Protein AF-A0A1F8NX77-F1 (afdb_monomer)

Secondary structure (DSSP, 8-state):
--HHHHHHHHHHHHHHHHHHHHHHHHHHTT--HHHHHHHHHHHHHHHHHHHHHHHHHHHHHHHHHHHH-S-HHHHHHHHHHHHHHHHHHHHHHHHHHHHHHHHHHHHHHHHHHHTT-

Sequence (117 aa):
MKPESQDEVLRRLRCIEGHVRGVAKMVETDSNCLSVIHQVKALQGALDKVVSLVIEEHLTSNWSIVLESMDQKQREDALFELGKILTEYQAFSRYSLIKEDDEQLTENLTIRSEMKE

Nearest PDB structures (foldseek):
  5lcy-assembly1_C  TM=8.262E-01  e=9.907E-05  Salmonella enterica subsp. enterica serovar Typhimurium
  5fmn-assembly1_B  TM=8.993E-01  e=3.110E-04  Synechocystis sp. PCC 6803
  4adz-assembly1_A-2  TM=7.978E-01  e=3.254E-03  Streptomyces lividans
  3lg7-assembly1_B  TM=4.034E-01  e=5.431E-01  synthetic construct

Structure (mmCIF, N/CA/C/O backbone):
data_AF-A0A1F8NX77-F1
#
_entry.id   AF-A0A1F8NX77-F1
#
loop_
_atom_site.group_PDB
_atom_site.id
_atom_site.type_symbol
_atom_site.label_atom_id
_atom_site.label_alt_id
_atom_site.label_comp_id
_atom_site.label_asym_id
_atom_site.label_entity_id
_atom_site.label_seq_id
_atom_site.pdbx_PDB_ins_code
_atom_site.Cartn_x
_atom_site.Cartn_y
_atom_site.Cartn_z
_atom_site.occupancy
_atom_site.B_iso_or_equiv
_atom_site.auth_seq_id
_atom_site.auth_comp_id
_atom_site.auth_asym_id
_atom_site.auth_atom_id
_atom_site.pdbx_PDB_model_num
ATOM 1 N N . MET A 1 1 ? 2.051 -4.299 -16.112 1.00 74.94 1 MET A N 1
ATOM 2 C CA . MET A 1 1 ? 1.589 -5.108 -14.971 1.00 74.94 1 MET A CA 1
ATOM 3 C C . MET A 1 1 ? 0.987 -6.381 -15.519 1.00 74.94 1 MET A C 1
ATOM 5 O O . MET A 1 1 ? 0.063 -6.311 -16.323 1.00 74.94 1 MET A O 1
ATOM 9 N N . LYS A 1 2 ? 1.565 -7.520 -15.157 1.00 80.38 2 LYS A N 1
ATOM 10 C CA . LYS A 1 2 ? 1.092 -8.855 -15.507 1.00 80.38 2 LYS A CA 1
ATOM 11 C C . LYS A 1 2 ? -0.267 -9.134 -14.844 1.00 80.38 2 LYS A C 1
ATOM 13 O O . LYS A 1 2 ? -0.516 -8.607 -13.757 1.00 80.38 2 LYS A O 1
ATOM 18 N N . PRO A 1 3 ? -1.121 -9.977 -15.455 1.00 77.19 3 PRO A N 1
ATOM 19 C CA . PRO A 1 3 ? -2.444 -10.301 -14.914 1.00 77.19 3 PRO A CA 1
ATOM 20 C C . PRO A 1 3 ? -2.412 -10.861 -13.483 1.00 77.19 3 PRO A C 1
ATOM 22 O O . PRO A 1 3 ? -3.211 -10.459 -12.648 1.00 77.19 3 PRO A O 1
ATOM 25 N N . GLU A 1 4 ? -1.441 -11.722 -13.168 1.00 79.00 4 GLU A N 1
ATOM 26 C CA . GLU A 1 4 ? -1.291 -12.319 -11.833 1.00 79.00 4 GLU A CA 1
ATOM 27 C C . GLU A 1 4 ? -0.982 -11.266 -10.752 1.00 79.00 4 GLU A C 1
ATOM 29 O O . GLU A 1 4 ? -1.635 -11.221 -9.707 1.00 79.00 4 GLU A O 1
ATOM 34 N N . SER A 1 5 ? -0.049 -10.351 -11.035 1.00 85.12 5 SER A N 1
ATOM 35 C CA . SER A 1 5 ? 0.289 -9.231 -10.148 1.00 85.12 5 SER A CA 1
ATOM 36 C C . SER A 1 5 ? -0.897 -8.274 -9.973 1.00 85.12 5 SER A C 1
ATOM 38 O O . SER A 1 5 ? -1.140 -7.768 -8.876 1.00 85.12 5 SER A O 1
ATOM 40 N N . GLN A 1 6 ? -1.677 -8.056 -11.037 1.00 90.75 6 GLN A N 1
ATOM 41 C CA . GLN A 1 6 ? -2.899 -7.253 -10.988 1.00 90.75 6 GLN A CA 1
ATOM 42 C C . GLN A 1 6 ? -3.952 -7.875 -10.060 1.00 90.75 6 GLN A C 1
ATOM 44 O O . GLN A 1 6 ? -4.532 -7.167 -9.232 1.00 90.75 6 GLN A O 1
ATOM 49 N N . ASP A 1 7 ? -4.185 -9.182 -10.159 1.00 94.12 7 ASP A N 1
ATOM 50 C CA . ASP A 1 7 ? -5.165 -9.885 -9.327 1.00 94.12 7 ASP A CA 1
ATOM 51 C C . ASP A 1 7 ? -4.797 -9.841 -7.840 1.00 94.12 7 ASP A C 1
ATOM 53 O O . ASP A 1 7 ? -5.664 -9.593 -6.992 1.00 94.12 7 ASP A O 1
ATOM 57 N N . GLU A 1 8 ? -3.513 -10.005 -7.515 1.00 94.19 8 GLU A N 1
ATOM 58 C CA . GLU A 1 8 ? -3.017 -9.915 -6.140 1.00 94.19 8 GLU A CA 1
ATOM 59 C C . GLU A 1 8 ? -3.152 -8.495 -5.565 1.00 94.19 8 GLU A C 1
ATOM 61 O O . GLU A 1 8 ? -3.632 -8.323 -4.437 1.00 94.19 8 GLU A O 1
ATOM 66 N N . VAL A 1 9 ? -2.804 -7.462 -6.342 1.00 95.69 9 VAL A N 1
ATOM 67 C CA . VAL A 1 9 ? -3.000 -6.054 -5.950 1.00 95.69 9 VAL A CA 1
ATOM 68 C C . VAL A 1 9 ? -4.479 -5.778 -5.677 1.00 95.69 9 VAL A C 1
ATOM 70 O O . VAL A 1 9 ? -4.833 -5.265 -4.610 1.00 95.69 9 VAL A O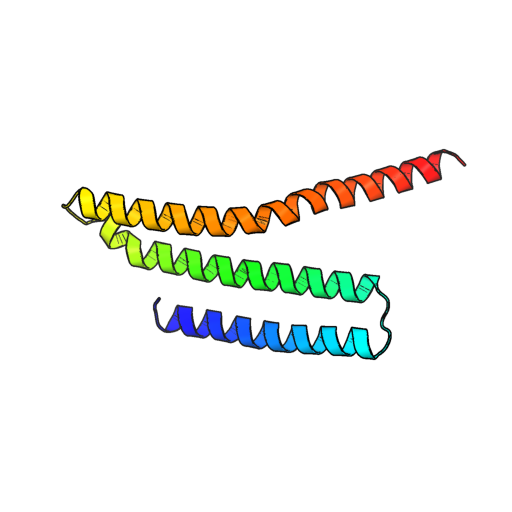 1
ATOM 73 N N . LEU A 1 10 ? -5.366 -6.181 -6.589 1.00 97.25 10 LEU A N 1
ATOM 74 C CA . LEU A 1 10 ? -6.808 -5.998 -6.431 1.00 97.25 10 LEU A CA 1
ATOM 75 C C . LEU A 1 10 ? -7.356 -6.751 -5.214 1.00 97.25 10 LEU A C 1
ATOM 77 O O . LEU A 1 10 ? -8.210 -6.230 -4.493 1.00 97.25 10 LEU A O 1
ATOM 81 N N . ARG A 1 11 ? -6.867 -7.966 -4.945 1.00 97.38 11 ARG A N 1
ATOM 82 C CA . ARG A 1 11 ? -7.259 -8.747 -3.763 1.00 97.38 11 ARG A CA 1
ATOM 83 C C . ARG A 1 11 ? -6.914 -8.014 -2.470 1.00 97.38 11 ARG A C 1
ATOM 85 O O . ARG A 1 11 ? -7.748 -7.960 -1.564 1.00 97.38 11 ARG A O 1
ATOM 92 N N 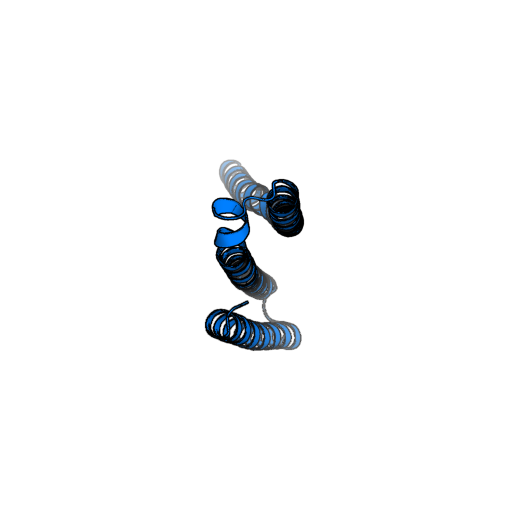. ARG A 1 12 ? -5.722 -7.424 -2.385 1.00 97.19 12 ARG A N 1
ATOM 93 C CA . ARG A 1 12 ? -5.290 -6.649 -1.211 1.00 97.19 12 ARG A CA 1
ATOM 94 C C . ARG A 1 12 ? -6.086 -5.368 -1.042 1.00 97.19 12 ARG A C 1
ATOM 96 O O . ARG A 1 12 ? -6.530 -5.095 0.069 1.00 97.19 12 ARG A O 1
ATOM 103 N N . LEU A 1 13 ? -6.332 -4.638 -2.127 1.00 98.12 13 LEU A N 1
ATOM 104 C CA . LEU A 1 13 ? -7.151 -3.425 -2.094 1.00 98.12 13 LEU A CA 1
ATOM 105 C C . LEU A 1 13 ? -8.574 -3.710 -1.591 1.00 98.12 13 LEU A C 1
ATOM 107 O O . LEU A 1 13 ? -9.063 -2.988 -0.727 1.00 98.12 13 LEU A O 1
ATOM 111 N N . ARG A 1 14 ? -9.202 -4.810 -2.028 1.00 98.38 14 ARG A N 1
ATOM 112 C CA . ARG A 1 14 ? -10.517 -5.241 -1.508 1.00 98.38 14 ARG A CA 1
ATOM 113 C C . ARG A 1 14 ? -10.493 -5.554 -0.007 1.00 98.38 14 ARG A C 1
ATOM 115 O O . ARG A 1 14 ? -11.441 -5.242 0.709 1.00 98.38 14 ARG A O 1
ATOM 122 N N . CYS A 1 15 ? -9.414 -6.163 0.485 1.00 97.69 15 CYS A N 1
ATOM 123 C CA . CYS A 1 15 ? -9.235 -6.415 1.917 1.00 97.69 15 CYS A CA 1
ATOM 124 C C . CYS A 1 15 ? -9.108 -5.100 2.706 1.00 97.69 15 CYS A C 1
ATOM 126 O O . CYS A 1 15 ? -9.793 -4.903 3.709 1.00 97.69 15 CYS A O 1
ATOM 128 N N . ILE A 1 16 ? -8.291 -4.170 2.203 1.00 98.25 16 ILE A N 1
ATOM 129 C CA . ILE A 1 16 ? -8.101 -2.831 2.777 1.00 98.25 16 ILE A CA 1
ATOM 130 C C . ILE A 1 16 ? -9.431 -2.072 2.830 1.00 98.25 16 ILE A C 1
ATOM 132 O O . ILE A 1 16 ? -9.766 -1.522 3.873 1.00 98.25 16 ILE A O 1
ATOM 136 N N . GLU A 1 17 ? -10.235 -2.106 1.768 1.00 98.31 17 GLU A N 1
ATOM 137 C CA . GLU A 1 17 ? -11.579 -1.511 1.744 1.00 98.31 17 GLU A CA 1
ATOM 138 C C . GLU A 1 17 ? -12.485 -2.084 2.854 1.00 98.31 17 GLU A C 1
ATOM 140 O O . GLU A 1 17 ? -13.199 -1.350 3.543 1.00 98.31 17 GLU A O 1
ATOM 145 N N . GLY A 1 18 ? -12.437 -3.402 3.072 1.00 98.00 18 GLY A N 1
ATOM 146 C CA . GLY A 1 18 ? -13.114 -4.061 4.191 1.00 98.00 18 GLY A CA 1
ATOM 147 C C . GLY A 1 18 ? -12.662 -3.528 5.553 1.00 98.00 18 GLY A C 1
ATOM 148 O O . GLY A 1 18 ? -13.501 -3.188 6.388 1.00 98.00 18 GLY A O 1
ATOM 149 N N . HIS A 1 19 ? -11.352 -3.393 5.760 1.00 96.88 19 HIS A N 1
ATOM 150 C CA . HIS A 1 19 ? -10.790 -2.839 6.994 1.00 96.88 19 HIS A CA 1
ATOM 151 C C . HIS A 1 19 ? -11.148 -1.365 7.203 1.00 96.88 19 HIS A C 1
ATOM 153 O O . HIS A 1 19 ? -11.524 -1.000 8.313 1.00 96.88 19 HIS A O 1
ATOM 159 N N . VAL A 1 20 ? -11.117 -0.530 6.160 1.00 98.25 20 VAL A N 1
ATOM 160 C CA . VAL A 1 20 ? -11.540 0.881 6.242 1.00 98.25 20 VAL A CA 1
ATOM 161 C C . VAL A 1 20 ? -12.988 0.977 6.721 1.00 98.25 20 VAL A C 1
ATOM 163 O O . VAL A 1 20 ? -13.284 1.751 7.630 1.00 98.25 20 VAL A O 1
ATOM 166 N N . ARG A 1 21 ? -13.886 0.139 6.186 1.00 98.12 21 ARG A N 1
ATOM 167 C CA . ARG A 1 21 ? -15.274 0.059 6.672 1.00 98.12 21 ARG A CA 1
ATOM 168 C C . ARG A 1 21 ? -15.362 -0.389 8.131 1.00 98.12 21 ARG A C 1
ATOM 170 O O . ARG A 1 21 ? -16.221 0.098 8.860 1.00 98.12 21 ARG A O 1
ATOM 177 N N . GLY A 1 22 ? -14.495 -1.303 8.563 1.00 96.94 22 GLY A N 1
ATOM 178 C CA . GLY A 1 22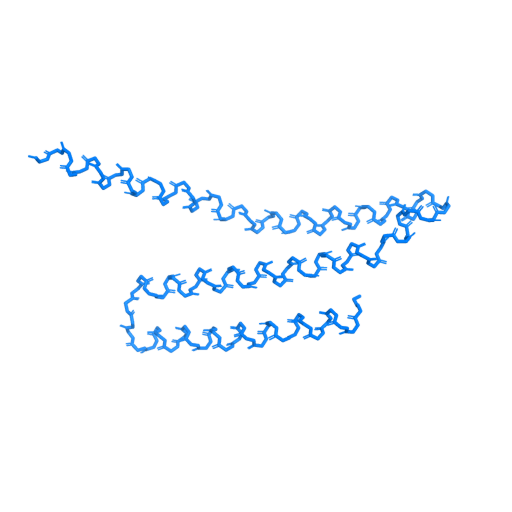 ? -14.387 -1.708 9.966 1.00 96.94 22 GLY A CA 1
ATOM 179 C C . GLY A 1 22 ? -14.002 -0.542 10.878 1.00 96.94 22 GLY A C 1
ATOM 180 O O . GLY A 1 22 ? -14.671 -0.303 11.880 1.00 96.94 22 GLY A O 1
ATOM 181 N N . VAL A 1 23 ? -12.988 0.232 10.489 1.00 96.75 23 VAL A N 1
ATOM 182 C CA . VAL A 1 23 ? -12.543 1.421 11.233 1.00 96.75 23 VAL A CA 1
ATOM 183 C C . VAL A 1 23 ? -13.627 2.497 11.280 1.00 96.75 23 VAL A C 1
ATOM 185 O O . VAL A 1 23 ? -13.859 3.065 12.342 1.00 96.75 23 VAL A O 1
ATOM 188 N N . ALA A 1 24 ? -14.341 2.741 10.179 1.00 97.75 24 ALA A N 1
ATOM 189 C CA . ALA A 1 24 ? -15.459 3.688 10.164 1.00 97.75 24 ALA A CA 1
ATOM 190 C C . ALA A 1 24 ? -16.526 3.324 11.214 1.00 97.75 24 ALA A C 1
ATOM 192 O O . ALA A 1 24 ? -16.914 4.168 12.017 1.00 97.75 24 ALA A O 1
ATOM 193 N N . LYS A 1 25 ? -16.907 2.042 11.298 1.00 97.38 25 LYS A N 1
ATOM 194 C CA . LYS A 1 25 ? -17.839 1.550 12.327 1.00 97.38 25 LYS A CA 1
ATOM 195 C C . LYS A 1 25 ? -17.306 1.716 13.750 1.00 97.38 25 LYS A C 1
ATOM 197 O O . LYS A 1 25 ? -18.081 2.002 14.657 1.00 97.38 25 LYS A O 1
ATOM 202 N N . MET A 1 26 ? -16.001 1.532 13.969 1.00 96.06 26 MET A N 1
ATOM 203 C CA . MET A 1 26 ? -15.392 1.773 15.284 1.00 96.06 26 MET A CA 1
ATOM 204 C C . MET A 1 26 ? -15.578 3.229 15.720 1.00 96.06 26 MET A C 1
ATOM 206 O O . MET A 1 26 ? -15.917 3.483 16.872 1.00 96.06 26 MET A O 1
ATOM 210 N N . VAL A 1 27 ? -15.409 4.176 14.795 1.00 96.25 27 VAL A N 1
ATOM 211 C CA . VAL A 1 27 ? -15.625 5.605 15.063 1.00 96.25 27 VAL A CA 1
ATOM 212 C C . VAL A 1 27 ? -17.103 5.903 15.327 1.00 96.25 27 VAL A C 1
ATOM 214 O O . VAL A 1 27 ? -17.420 6.597 16.285 1.00 96.25 27 VAL A O 1
ATOM 217 N N . GLU A 1 28 ? -18.016 5.340 14.533 1.00 96.75 28 GLU A N 1
ATOM 218 C CA . GLU A 1 28 ? -19.468 5.513 14.717 1.00 96.75 28 GLU A CA 1
ATOM 219 C C . GLU A 1 28 ? -19.976 4.978 16.065 1.00 96.75 28 GLU A C 1
ATOM 221 O O . GLU A 1 28 ? -20.960 5.480 16.602 1.00 96.75 28 GLU A O 1
ATOM 226 N N . THR A 1 29 ? -19.313 3.957 16.611 1.00 94.56 29 THR A N 1
ATOM 227 C CA . THR A 1 29 ? -19.689 3.287 17.869 1.00 94.56 29 THR A CA 1
ATOM 228 C C . THR A 1 29 ? -18.915 3.789 19.090 1.00 94.56 29 THR A C 1
ATOM 230 O O . THR A 1 29 ? -18.941 3.135 20.130 1.00 94.56 29 THR A O 1
ATOM 233 N N . ASP A 1 30 ? -18.243 4.940 18.975 1.00 81.38 30 ASP A N 1
ATOM 234 C CA . ASP A 1 30 ? -17.467 5.584 20.047 1.00 81.38 30 ASP A CA 1
ATOM 235 C C . ASP A 1 30 ? -16.379 4.666 20.646 1.00 81.38 30 ASP A C 1
ATOM 237 O O . ASP A 1 30 ? -16.149 4.591 21.856 1.00 81.38 30 ASP A O 1
ATOM 241 N N . SER A 1 31 ? -15.703 3.903 19.777 1.00 83.06 31 SER A N 1
ATOM 242 C CA . SER A 1 31 ? -14.584 3.046 20.179 1.00 83.06 31 SER A CA 1
ATOM 243 C C . SER A 1 31 ? -13.404 3.871 20.698 1.00 83.06 31 SER A C 1
ATOM 245 O O . SER A 1 31 ? -13.104 4.952 20.198 1.00 83.06 31 SER A O 1
ATOM 247 N N . ASN A 1 32 ? -12.656 3.301 21.647 1.00 91.25 32 ASN A N 1
ATOM 248 C CA . ASN A 1 32 ? -11.465 3.924 22.223 1.00 91.25 32 ASN A CA 1
ATOM 249 C C . ASN A 1 32 ? -10.477 4.431 21.144 1.00 91.25 32 ASN A C 1
ATOM 251 O O . ASN A 1 32 ? -10.045 3.668 20.272 1.00 91.25 32 ASN A O 1
ATOM 255 N N . CYS A 1 33 ? -10.065 5.701 21.255 1.00 92.31 33 CYS A N 1
ATOM 256 C CA . CYS A 1 33 ? -9.214 6.390 20.279 1.00 92.31 33 CYS A CA 1
ATOM 257 C C . CYS A 1 33 ? -7.904 5.650 19.966 1.00 92.31 33 CYS A C 1
ATOM 259 O O . CYS A 1 33 ? -7.485 5.608 18.809 1.00 92.31 33 CYS A O 1
ATOM 261 N N . LEU A 1 34 ? -7.268 5.027 20.965 1.00 89.12 34 LEU A N 1
ATOM 262 C CA . LEU A 1 34 ? -6.018 4.285 20.769 1.00 89.12 34 LEU A CA 1
ATOM 263 C C . LEU A 1 34 ? -6.230 3.070 19.858 1.00 89.12 34 LEU A C 1
ATOM 265 O O . LEU A 1 34 ? -5.408 2.782 18.990 1.00 89.12 34 LEU A O 1
ATOM 269 N N . SER A 1 35 ? -7.372 2.393 19.998 1.00 88.12 35 SER A N 1
ATOM 270 C CA . SER A 1 35 ? -7.719 1.250 19.148 1.00 88.12 35 SER A CA 1
ATOM 271 C C . SER A 1 35 ? -7.944 1.674 17.698 1.00 88.12 35 SER A C 1
ATOM 273 O O . SER A 1 35 ? -7.459 1.007 16.785 1.00 88.12 35 SER A O 1
ATOM 275 N N . VAL A 1 36 ? -8.618 2.807 17.472 1.00 93.44 36 VAL A N 1
ATOM 276 C CA . VAL A 1 36 ? -8.786 3.385 16.127 1.00 93.44 36 VAL A CA 1
ATOM 277 C C . VAL A 1 36 ? -7.422 3.712 15.513 1.00 93.44 36 VAL A C 1
ATOM 279 O O . VAL A 1 36 ? -7.155 3.321 14.377 1.00 93.44 36 VAL A O 1
ATOM 282 N N . ILE A 1 37 ? -6.520 4.343 16.273 1.00 89.75 37 ILE A N 1
ATOM 283 C CA . ILE A 1 37 ? -5.157 4.663 15.818 1.00 89.75 37 ILE A CA 1
ATOM 284 C C . ILE A 1 37 ? -4.389 3.395 15.422 1.00 89.75 37 ILE A C 1
ATOM 286 O O . ILE A 1 37 ? -3.746 3.379 14.370 1.00 89.75 37 ILE A O 1
ATOM 290 N N . HIS A 1 38 ? -4.465 2.324 16.216 1.00 88.62 38 HIS A N 1
ATOM 291 C CA . HIS A 1 38 ? -3.816 1.053 15.884 1.00 88.62 38 HIS A CA 1
ATOM 292 C C . HIS A 1 38 ? -4.349 0.445 14.582 1.00 88.62 38 HIS A C 1
ATOM 294 O O . HIS A 1 38 ? -3.561 -0.010 13.752 1.00 88.62 38 HIS A O 1
ATOM 300 N N . GLN A 1 39 ? -5.664 0.482 14.354 1.00 92.62 39 GLN A N 1
ATOM 301 C CA . GLN A 1 39 ? -6.245 -0.032 13.110 1.00 92.62 39 GLN A CA 1
ATOM 302 C C . GLN A 1 39 ? -5.877 0.827 11.895 1.00 92.62 39 GLN A C 1
ATOM 304 O O . GLN A 1 39 ? -5.590 0.293 10.823 1.00 92.62 39 GLN A O 1
ATOM 309 N N . VAL A 1 40 ? -5.797 2.151 12.056 1.00 91.56 40 VAL A N 1
ATOM 310 C CA . VAL A 1 40 ? -5.299 3.044 11.000 1.00 91.56 40 VAL A CA 1
ATOM 311 C C . VAL A 1 40 ? -3.819 2.771 10.696 1.00 91.56 40 VAL A C 1
ATOM 313 O O . VAL A 1 40 ? -3.463 2.675 9.523 1.00 91.56 40 VAL A O 1
ATOM 316 N N . LYS A 1 41 ? -2.962 2.558 11.709 1.00 86.62 41 LYS A N 1
ATOM 317 C CA . LYS A 1 41 ? -1.561 2.127 11.498 1.00 86.62 41 LYS A CA 1
ATOM 318 C C . LYS A 1 41 ? -1.498 0.798 10.719 1.00 86.62 41 LYS A C 1
ATOM 320 O O . LYS A 1 41 ? -0.697 0.662 9.796 1.00 86.62 41 LYS A O 1
ATOM 325 N N . ALA A 1 42 ? -2.363 -0.168 11.035 1.00 87.50 42 ALA A N 1
ATOM 326 C CA . ALA A 1 42 ? -2.425 -1.441 10.311 1.00 87.50 42 ALA A CA 1
ATOM 327 C C . ALA A 1 42 ? -2.841 -1.266 8.836 1.00 87.50 42 ALA A C 1
ATOM 329 O O . ALA A 1 42 ? -2.279 -1.919 7.954 1.00 87.50 42 ALA A O 1
ATOM 330 N N . LEU A 1 43 ? -3.783 -0.358 8.556 1.00 94.25 43 LEU A N 1
ATOM 331 C CA . LEU A 1 43 ? -4.174 0.025 7.195 1.00 94.25 43 LEU A CA 1
ATOM 332 C C . LEU A 1 43 ? -3.016 0.664 6.417 1.00 94.25 43 LEU A C 1
ATOM 334 O O . LEU A 1 43 ? -2.815 0.308 5.258 1.00 94.25 43 LEU A O 1
ATOM 338 N N . GLN A 1 44 ? -2.237 1.547 7.050 1.00 89.94 44 GLN A N 1
ATOM 339 C CA . GLN A 1 44 ? -1.037 2.140 6.444 1.00 89.94 44 GLN A CA 1
ATOM 340 C C . GLN A 1 44 ? -0.045 1.048 6.017 1.00 89.94 44 GLN A C 1
ATOM 342 O O . GLN A 1 44 ? 0.273 0.946 4.837 1.00 89.94 44 GLN A O 1
ATOM 347 N N . GLY A 1 45 ? 0.316 0.130 6.921 1.00 87.88 45 GLY A N 1
ATOM 348 C CA . GLY A 1 45 ? 1.222 -0.974 6.578 1.00 87.88 45 GLY A CA 1
ATOM 349 C C . GLY A 1 45 ? 0.658 -1.951 5.532 1.00 87.88 45 GLY A C 1
ATOM 350 O O . GLY A 1 45 ? 1.411 -2.616 4.816 1.00 87.88 45 GLY A O 1
ATOM 351 N N . ALA A 1 46 ? -0.668 -2.069 5.412 1.00 91.75 46 ALA A N 1
ATOM 352 C CA . ALA A 1 46 ? -1.296 -2.838 4.340 1.00 91.75 46 ALA A CA 1
ATOM 353 C C . ALA A 1 46 ? -1.193 -2.126 2.980 1.00 91.75 46 ALA A C 1
ATOM 355 O O . ALA A 1 46 ? -0.944 -2.792 1.972 1.00 91.75 46 ALA A O 1
ATOM 356 N N . LEU A 1 47 ? -1.349 -0.800 2.953 1.00 93.56 47 LEU A N 1
ATOM 357 C CA . LEU A 1 47 ? -1.155 0.025 1.759 1.00 93.56 47 LEU A CA 1
ATOM 358 C C . LEU A 1 47 ? 0.307 0.016 1.303 1.00 93.56 47 LEU A C 1
ATOM 360 O O . LEU A 1 47 ? 0.552 -0.174 0.114 1.00 93.56 47 LEU A O 1
ATOM 364 N N . ASP A 1 48 ? 1.270 0.092 2.223 1.00 89.06 48 ASP A N 1
ATOM 365 C CA . ASP A 1 48 ? 2.703 0.023 1.894 1.00 89.06 48 ASP A CA 1
ATOM 366 C C . ASP A 1 48 ? 3.061 -1.283 1.170 1.00 89.06 48 ASP A C 1
ATOM 368 O O . ASP A 1 48 ? 3.823 -1.297 0.200 1.00 89.06 48 ASP A O 1
ATOM 372 N N . LYS A 1 49 ? 2.442 -2.399 1.576 1.00 89.81 49 LYS A N 1
ATOM 373 C CA . LYS A 1 49 ? 2.590 -3.691 0.885 1.00 89.81 49 LYS A CA 1
ATOM 374 C C . LYS A 1 49 ? 2.016 -3.662 -0.529 1.00 89.81 49 LYS A C 1
ATOM 376 O O . LYS A 1 49 ? 2.582 -4.292 -1.416 1.00 89.81 49 LYS A O 1
ATOM 381 N N . VAL A 1 50 ? 0.903 -2.960 -0.753 1.00 93.12 50 VAL A N 1
ATOM 382 C CA . VAL A 1 50 ? 0.347 -2.786 -2.104 1.00 93.12 50 VAL A CA 1
ATOM 383 C C . VAL A 1 50 ? 1.303 -1.969 -2.964 1.00 93.12 50 VAL A C 1
ATOM 385 O O . VAL A 1 50 ? 1.605 -2.386 -4.078 1.00 93.12 50 VAL A O 1
ATOM 388 N N . VAL A 1 51 ? 1.829 -0.859 -2.442 1.00 89.94 51 VAL A N 1
ATOM 389 C CA . VAL A 1 51 ? 2.801 -0.033 -3.171 1.00 89.94 51 VAL A CA 1
ATOM 390 C C . VAL A 1 51 ? 4.053 -0.841 -3.518 1.00 89.94 51 VAL A C 1
ATOM 392 O O . VAL A 1 51 ? 4.478 -0.832 -4.669 1.00 89.94 51 VAL A O 1
ATOM 395 N N . SER A 1 52 ? 4.579 -1.618 -2.569 1.00 87.94 52 SER A N 1
ATOM 396 C CA . SER A 1 52 ? 5.747 -2.483 -2.787 1.00 87.94 52 SER A CA 1
ATOM 397 C C . SER A 1 52 ? 5.538 -3.460 -3.950 1.00 87.94 52 SER A C 1
ATOM 399 O O . SER A 1 52 ? 6.397 -3.562 -4.821 1.00 87.94 52 SER A O 1
ATOM 401 N N . LEU A 1 53 ? 4.374 -4.117 -4.016 1.00 90.38 53 LEU A N 1
ATOM 402 C CA . LEU A 1 53 ? 4.035 -5.041 -5.107 1.00 90.38 53 LEU A CA 1
ATOM 403 C C . LEU A 1 53 ? 3.949 -4.340 -6.466 1.00 90.38 53 LEU A C 1
ATOM 405 O O . LEU A 1 53 ? 4.389 -4.881 -7.478 1.00 90.38 53 LEU A O 1
ATOM 409 N N . VAL A 1 54 ? 3.389 -3.128 -6.503 1.00 90.25 54 VAL A N 1
ATOM 410 C CA . VAL A 1 54 ? 3.305 -2.335 -7.738 1.00 90.25 54 VAL A CA 1
ATOM 411 C C . VAL A 1 54 ? 4.703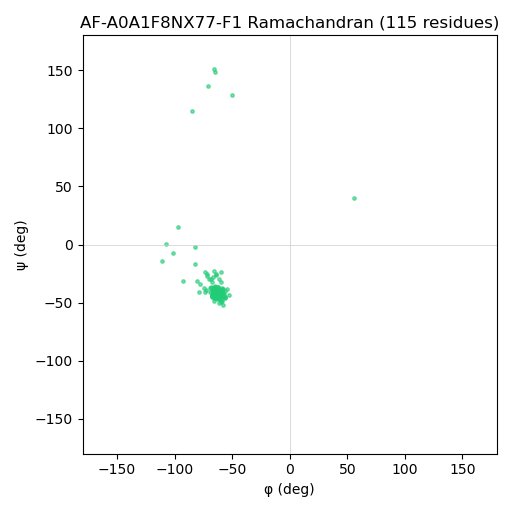 -1.952 -8.233 1.00 90.25 54 VAL A C 1
ATOM 413 O O . VAL A 1 54 ? 4.966 -2.035 -9.434 1.00 90.25 54 VAL A O 1
ATOM 416 N N . ILE A 1 55 ? 5.603 -1.571 -7.322 1.00 87.81 55 ILE A N 1
ATOM 417 C CA . ILE A 1 55 ? 6.995 -1.229 -7.643 1.00 87.81 55 ILE A CA 1
ATOM 418 C C . ILE A 1 55 ? 7.752 -2.458 -8.155 1.00 87.81 55 ILE A C 1
ATOM 420 O O . ILE A 1 55 ? 8.393 -2.383 -9.203 1.00 87.81 55 ILE A O 1
ATOM 424 N N . GLU A 1 56 ? 7.660 -3.589 -7.454 1.00 86.69 56 GLU A N 1
ATOM 425 C CA . GLU A 1 56 ? 8.308 -4.850 -7.836 1.00 86.69 56 GLU A CA 1
ATOM 426 C C . GLU A 1 56 ? 7.895 -5.300 -9.244 1.00 86.69 56 GLU A C 1
ATOM 428 O O . GLU A 1 56 ? 8.730 -5.642 -10.088 1.00 86.69 56 GLU A O 1
ATOM 433 N N . GLU A 1 57 ? 6.601 -5.229 -9.538 1.00 87.19 57 GLU A N 1
ATOM 434 C CA . GLU A 1 57 ? 6.067 -5.567 -10.850 1.00 87.19 57 GLU A CA 1
ATOM 435 C C . GLU A 1 57 ? 6.547 -4.603 -11.945 1.00 87.19 57 GLU A C 1
ATOM 437 O O . GLU A 1 57 ? 6.858 -5.027 -13.066 1.00 87.19 57 GLU A O 1
ATOM 442 N N . HIS A 1 58 ? 6.627 -3.306 -11.638 1.00 84.69 58 HIS A N 1
ATOM 443 C CA . HIS A 1 58 ? 7.134 -2.311 -12.576 1.00 84.69 58 HIS A CA 1
ATOM 444 C C . HIS A 1 58 ? 8.630 -2.522 -12.866 1.00 84.69 58 HIS A C 1
ATOM 446 O O . HIS A 1 58 ? 9.038 -2.460 -14.027 1.00 84.69 58 HIS A O 1
ATOM 452 N N . LEU A 1 59 ? 9.436 -2.842 -11.850 1.00 82.81 59 LEU A N 1
ATOM 453 C CA . LEU A 1 59 ? 10.848 -3.210 -12.012 1.00 82.81 59 LEU A CA 1
ATOM 454 C C . LEU A 1 59 ? 11.001 -4.446 -12.904 1.00 82.81 59 LEU A C 1
ATOM 456 O O . LEU A 1 59 ? 11.750 -4.428 -13.879 1.00 82.81 59 LEU A O 1
ATOM 460 N N . THR A 1 60 ? 10.237 -5.499 -12.614 1.00 82.75 60 THR A N 1
ATOM 461 C CA . THR A 1 60 ? 10.313 -6.777 -13.336 1.00 82.75 60 THR A CA 1
ATOM 462 C C . THR A 1 60 ? 9.890 -6.634 -14.799 1.00 82.75 60 THR A C 1
ATOM 464 O O . THR A 1 60 ? 10.463 -7.275 -15.677 1.00 82.75 60 THR A O 1
ATOM 467 N N . SER A 1 61 ? 8.906 -5.777 -15.085 1.00 80.69 61 SER A N 1
ATOM 468 C CA . SER A 1 61 ? 8.428 -5.528 -16.453 1.00 80.69 61 SER A CA 1
ATOM 469 C C . SER A 1 61 ? 9.420 -4.732 -17.308 1.00 80.69 61 SER A C 1
ATOM 471 O O . SER A 1 61 ? 9.410 -4.880 -18.527 1.00 80.69 61 SER A O 1
ATOM 473 N N . ASN A 1 62 ? 10.266 -3.902 -16.691 1.00 78.19 62 ASN A N 1
ATOM 474 C CA . ASN A 1 62 ? 11.234 -3.053 -17.397 1.00 78.19 62 ASN A CA 1
ATOM 475 C C . ASN A 1 62 ? 12.665 -3.607 -17.382 1.00 78.19 62 ASN A C 1
ATOM 477 O O . ASN A 1 62 ? 13.531 -3.082 -18.080 1.00 78.19 62 ASN A O 1
ATOM 481 N N . TRP A 1 63 ? 12.921 -4.677 -16.628 1.00 79.81 63 TRP A N 1
ATOM 482 C CA . TRP A 1 63 ? 14.235 -5.312 -16.515 1.00 79.81 63 TRP A CA 1
ATOM 483 C C . TRP A 1 63 ? 14.849 -5.672 -17.874 1.00 79.81 63 TRP A C 1
ATOM 485 O O . TRP A 1 63 ? 16.024 -5.395 -18.104 1.00 79.81 63 TRP A O 1
ATOM 495 N N . SER A 1 64 ? 14.058 -6.232 -18.794 1.00 74.31 64 SER A N 1
ATOM 496 C CA . SER A 1 64 ? 14.533 -6.569 -20.143 1.00 74.31 64 SER A CA 1
ATOM 497 C C . SER A 1 64 ? 14.953 -5.325 -20.929 1.00 74.31 64 SER A C 1
ATOM 499 O O . SER A 1 64 ? 15.976 -5.338 -21.599 1.00 74.31 64 SER A O 1
ATOM 501 N N . ILE A 1 65 ? 14.234 -4.208 -20.794 1.00 79.19 65 ILE A N 1
ATOM 502 C CA . ILE A 1 65 ? 14.599 -2.941 -21.445 1.00 79.19 65 ILE A CA 1
ATOM 503 C C . ILE A 1 65 ? 15.915 -2.411 -20.868 1.00 79.19 65 ILE A C 1
ATOM 505 O O . ILE A 1 65 ? 16.802 -2.010 -21.616 1.00 79.19 65 ILE A O 1
ATOM 509 N N . VAL A 1 66 ? 16.066 -2.435 -19.543 1.00 80.06 66 VAL A N 1
ATOM 510 C CA . VAL A 1 66 ? 17.262 -1.907 -18.874 1.00 80.06 66 VAL A CA 1
ATOM 511 C C . VAL A 1 66 ? 18.504 -2.751 -19.179 1.00 80.06 66 VAL A C 1
ATOM 513 O O . VAL A 1 66 ? 19.575 -2.182 -19.383 1.00 80.06 66 VAL A O 1
ATOM 516 N N . LEU A 1 67 ? 18.387 -4.082 -19.219 1.00 80.06 67 LEU A N 1
ATOM 517 C CA . LEU A 1 67 ? 19.545 -4.964 -19.395 1.00 80.06 67 LEU A CA 1
ATOM 518 C C . LEU A 1 67 ? 19.844 -5.353 -20.841 1.00 80.06 67 LEU A C 1
ATOM 520 O O . LEU A 1 67 ? 21.006 -5.588 -21.167 1.00 80.06 67 LEU A O 1
ATOM 524 N N . GLU A 1 68 ? 18.829 -5.451 -21.696 1.00 84.06 68 GLU A N 1
ATOM 525 C CA . GLU A 1 68 ? 18.970 -6.072 -23.018 1.00 84.06 68 GLU A CA 1
ATOM 526 C C . GLU A 1 68 ? 18.871 -5.062 -24.167 1.00 84.06 68 GLU A C 1
ATOM 528 O O . GLU A 1 68 ? 19.260 -5.388 -25.291 1.00 84.06 68 GLU A O 1
ATOM 533 N N . SER A 1 69 ? 18.391 -3.829 -23.937 1.00 82.19 69 SER A N 1
ATOM 534 C CA . SER A 1 69 ? 18.291 -2.858 -25.032 1.00 82.19 69 SER A CA 1
ATOM 535 C C . SER A 1 69 ? 19.672 -2.357 -25.473 1.00 82.19 69 SER A C 1
ATOM 537 O O . SER A 1 69 ? 20.542 -2.015 -24.665 1.00 82.19 69 SER A O 1
ATOM 539 N N . MET A 1 70 ? 19.869 -2.270 -26.791 1.00 82.50 70 MET A N 1
ATOM 540 C CA . MET A 1 70 ? 21.075 -1.684 -27.386 1.00 82.50 70 MET A CA 1
ATOM 541 C C . MET A 1 70 ? 21.007 -0.151 -27.470 1.00 82.50 70 MET A C 1
ATOM 543 O O . MET A 1 70 ? 22.044 0.497 -27.601 1.00 82.50 70 MET A O 1
ATOM 547 N N . ASP A 1 71 ? 19.812 0.433 -27.350 1.00 90.75 71 ASP A N 1
ATOM 548 C CA . ASP A 1 71 ? 19.593 1.878 -27.386 1.00 90.75 71 ASP A CA 1
ATOM 549 C C . ASP A 1 71 ? 19.807 2.500 -26.000 1.00 90.75 71 ASP A C 1
ATOM 551 O O . ASP A 1 71 ? 19.058 2.261 -25.051 1.00 90.75 71 ASP A O 1
ATOM 555 N N . GLN A 1 72 ? 20.836 3.339 -25.894 1.00 88.69 72 GLN A N 1
ATOM 556 C CA . GLN A 1 72 ? 21.161 4.041 -24.659 1.00 88.69 72 GLN A CA 1
ATOM 557 C C . GLN A 1 72 ? 20.015 4.926 -24.164 1.00 88.69 72 GLN A C 1
ATOM 559 O O . GLN A 1 72 ? 19.770 4.962 -22.959 1.00 88.69 72 GLN A O 1
ATOM 564 N N . LYS A 1 73 ? 19.281 5.580 -25.068 1.00 88.88 73 LYS A N 1
ATOM 565 C CA . LYS A 1 73 ? 18.194 6.475 -24.676 1.00 88.88 73 LYS A CA 1
ATOM 566 C C . LYS A 1 73 ? 17.037 5.703 -24.046 1.00 88.88 73 LYS A C 1
ATOM 568 O O . LYS A 1 73 ? 16.545 6.097 -22.997 1.00 88.88 73 LYS A O 1
ATOM 573 N N . GLN A 1 74 ? 16.671 4.554 -24.617 1.00 86.00 74 GLN A N 1
ATOM 574 C CA . GLN A 1 74 ? 15.664 3.672 -24.016 1.00 86.00 74 GLN A CA 1
ATOM 575 C C . GLN A 1 74 ? 16.048 3.200 -22.609 1.00 86.00 74 GLN A C 1
ATOM 577 O O . GLN A 1 74 ? 15.175 3.112 -21.745 1.00 86.00 74 GLN A O 1
ATOM 582 N N . ARG A 1 75 ? 17.332 2.906 -22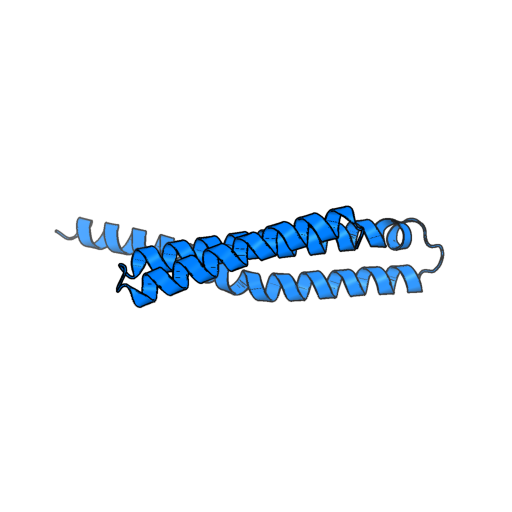.354 1.00 87.50 75 ARG A N 1
ATOM 583 C CA . ARG A 1 75 ? 17.785 2.535 -21.002 1.00 87.50 75 ARG A CA 1
ATOM 584 C C . ARG A 1 75 ? 17.689 3.708 -20.030 1.00 87.50 75 ARG A C 1
ATOM 586 O O . ARG A 1 75 ? 17.231 3.523 -18.907 1.00 87.50 75 ARG A O 1
ATOM 593 N N . GLU A 1 76 ? 18.113 4.898 -20.453 1.00 87.50 76 GLU A N 1
ATOM 594 C CA . GLU A 1 76 ? 18.047 6.119 -19.641 1.00 87.50 76 GLU A CA 1
ATOM 595 C C . GLU A 1 76 ? 16.600 6.490 -19.292 1.00 87.50 76 GLU A C 1
ATOM 597 O O . GLU A 1 76 ? 16.308 6.751 -18.125 1.00 87.50 76 GLU A O 1
ATOM 602 N N . ASP A 1 77 ? 15.683 6.421 -20.259 1.00 88.12 77 ASP A N 1
ATOM 603 C CA . ASP A 1 77 ? 14.258 6.686 -20.045 1.00 88.12 77 ASP A CA 1
ATOM 604 C C . ASP A 1 77 ? 13.645 5.676 -19.054 1.00 88.12 77 ASP A C 1
ATOM 606 O O . ASP A 1 77 ? 12.944 6.068 -18.119 1.00 88.12 77 ASP A O 1
ATOM 610 N N . ALA A 1 78 ? 13.962 4.381 -19.187 1.00 86.06 78 ALA A N 1
ATOM 611 C CA . ALA A 1 78 ? 13.492 3.351 -18.257 1.00 86.06 78 ALA A CA 1
ATOM 612 C C . ALA A 1 78 ? 14.018 3.569 -16.825 1.00 86.06 78 ALA A C 1
ATOM 614 O O . ALA A 1 78 ? 13.261 3.464 -15.858 1.00 86.06 78 ALA A O 1
ATOM 615 N N . LEU A 1 79 ? 15.300 3.916 -16.671 1.00 86.19 79 LEU A N 1
ATOM 616 C CA . LEU A 1 79 ? 15.891 4.242 -15.368 1.00 86.19 79 LEU A CA 1
ATOM 617 C C . LEU A 1 79 ? 15.288 5.517 -14.763 1.00 86.19 79 LEU A C 1
ATOM 619 O O . LEU A 1 79 ? 15.091 5.589 -13.549 1.00 86.19 79 LEU A O 1
ATOM 623 N N . PHE A 1 80 ? 14.970 6.512 -15.589 1.00 88.56 80 PHE A N 1
ATOM 624 C CA . PHE A 1 80 ? 14.340 7.748 -15.139 1.00 88.56 80 PHE A CA 1
ATOM 625 C C . PHE A 1 80 ? 12.915 7.515 -14.620 1.00 88.56 80 PHE A C 1
ATOM 627 O O . PHE A 1 80 ? 12.555 8.032 -13.559 1.00 88.56 80 PHE A O 1
ATOM 634 N N . GLU A 1 81 ? 12.123 6.690 -15.307 1.00 86.12 81 GLU A N 1
ATOM 635 C CA . GLU A 1 81 ? 10.791 6.291 -14.833 1.00 86.12 81 GLU A CA 1
ATOM 636 C C . GLU A 1 81 ? 10.858 5.512 -13.510 1.00 86.12 81 GLU A C 1
ATOM 638 O O . GLU A 1 81 ? 10.082 5.788 -12.591 1.00 86.12 81 GLU A O 1
ATOM 643 N N . LEU A 1 82 ? 11.849 4.629 -13.340 1.00 84.88 82 LEU A N 1
ATOM 644 C CA . LEU A 1 82 ? 12.105 3.981 -12.047 1.00 84.88 82 LEU A CA 1
ATOM 645 C C . LEU A 1 82 ? 12.439 4.987 -10.942 1.00 84.88 82 LEU A C 1
ATOM 647 O O . LEU A 1 82 ? 11.904 4.894 -9.834 1.00 84.88 82 LEU A O 1
ATOM 651 N N . GLY A 1 83 ? 13.286 5.973 -11.244 1.00 85.56 83 GLY A N 1
ATOM 652 C CA . GLY A 1 83 ? 13.637 7.043 -10.311 1.00 85.56 83 GLY A CA 1
ATOM 653 C C . GLY A 1 83 ? 12.420 7.850 -9.849 1.00 85.56 83 GLY A C 1
ATOM 654 O O . GLY A 1 83 ? 12.300 8.151 -8.658 1.00 85.56 83 GLY A O 1
ATOM 655 N N . LYS A 1 84 ? 11.479 8.147 -10.755 1.00 86.25 84 LYS A N 1
ATOM 656 C CA . LYS A 1 84 ? 10.218 8.830 -10.416 1.00 86.25 84 LYS A CA 1
ATOM 657 C C . LYS A 1 84 ? 9.376 8.016 -9.441 1.00 86.25 84 LYS A C 1
ATOM 659 O O . LYS A 1 84 ? 8.974 8.540 -8.407 1.00 86.25 84 LYS A O 1
ATOM 664 N N . ILE A 1 85 ? 9.157 6.735 -9.735 1.00 84.62 85 ILE A N 1
ATOM 665 C CA . ILE A 1 85 ? 8.334 5.850 -8.897 1.00 84.62 85 ILE A CA 1
ATOM 666 C C . ILE A 1 85 ? 8.908 5.740 -7.480 1.00 84.62 85 ILE A C 1
ATOM 668 O O . ILE A 1 85 ? 8.171 5.843 -6.498 1.00 84.62 85 ILE A O 1
ATOM 672 N N . LEU A 1 86 ? 10.228 5.577 -7.361 1.00 81.31 86 LEU A N 1
ATOM 673 C CA . LEU A 1 86 ? 10.895 5.510 -6.059 1.00 81.31 86 LEU A CA 1
ATOM 674 C C . LEU A 1 86 ? 10.806 6.836 -5.293 1.00 81.31 86 LEU A C 1
ATOM 676 O O . LEU A 1 86 ? 10.612 6.825 -4.078 1.00 81.31 86 LEU A O 1
ATOM 680 N N . THR A 1 87 ? 10.905 7.970 -5.990 1.00 82.56 87 THR A N 1
ATOM 681 C CA . THR A 1 87 ? 10.778 9.301 -5.375 1.00 82.56 87 THR A CA 1
ATOM 682 C C . THR A 1 87 ? 9.373 9.525 -4.811 1.00 82.56 87 THR A C 1
ATOM 684 O O . THR A 1 87 ? 9.240 9.984 -3.674 1.00 82.56 87 THR A O 1
ATOM 687 N N . GLU A 1 88 ? 8.333 9.147 -5.560 1.00 79.56 88 GLU A N 1
ATOM 688 C CA . GLU A 1 88 ? 6.935 9.226 -5.111 1.00 79.56 88 GLU A CA 1
ATOM 689 C C . GLU A 1 88 ? 6.680 8.341 -3.882 1.00 79.56 88 GLU A C 1
ATOM 691 O O . GLU A 1 88 ? 6.056 8.773 -2.912 1.00 79.56 88 GLU A O 1
ATOM 696 N N . TYR A 1 89 ? 7.236 7.126 -3.860 1.00 78.00 89 TYR A N 1
ATOM 697 C CA . TYR A 1 89 ? 7.118 6.240 -2.701 1.00 78.00 89 TYR A CA 1
ATOM 698 C C . TYR A 1 89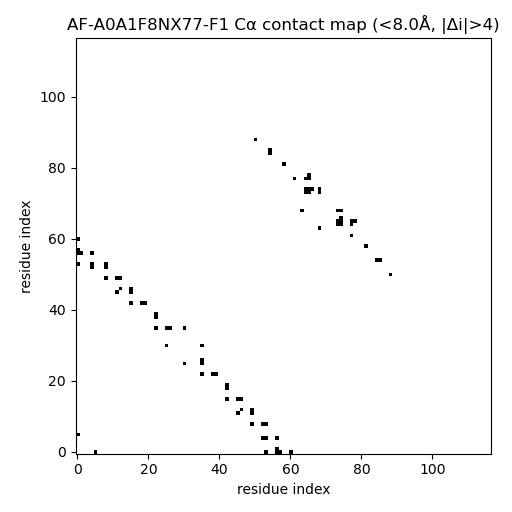 ?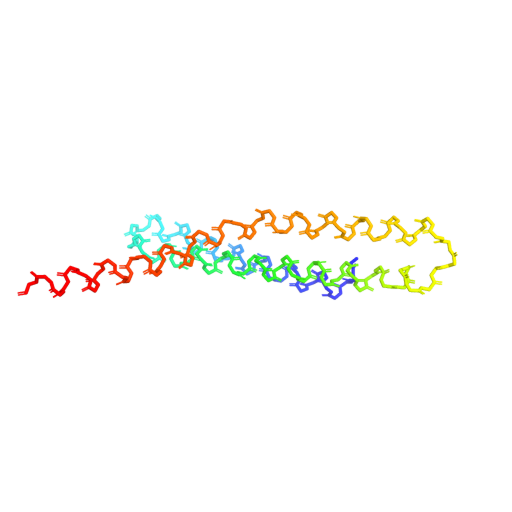 7.815 6.803 -1.452 1.00 78.00 89 TYR A C 1
ATOM 700 O O . TYR A 1 89 ? 7.233 6.844 -0.365 1.00 78.00 89 TYR A O 1
ATOM 708 N N . GLN A 1 90 ? 9.046 7.300 -1.595 1.00 69.81 90 GLN A N 1
ATOM 709 C CA . GLN A 1 90 ? 9.813 7.854 -0.473 1.00 69.81 90 GLN A CA 1
ATOM 710 C C . GLN A 1 90 ? 9.211 9.145 0.097 1.00 69.81 90 GLN A C 1
ATOM 712 O O . GLN A 1 90 ? 9.382 9.430 1.287 1.00 69.81 90 GLN A O 1
ATOM 717 N N . ALA A 1 91 ? 8.489 9.929 -0.712 1.00 64.62 91 ALA A N 1
ATOM 718 C CA . ALA A 1 91 ? 7.737 11.078 -0.216 1.00 64.62 91 ALA A CA 1
ATOM 719 C C . ALA A 1 91 ? 6.676 10.666 0.820 1.00 64.62 91 ALA A C 1
ATOM 721 O O . ALA A 1 91 ? 6.454 11.406 1.779 1.00 64.62 91 ALA A O 1
ATOM 722 N N . PHE A 1 92 ? 6.106 9.466 0.681 1.00 60.47 92 PHE A N 1
ATOM 723 C CA . PHE A 1 92 ? 5.114 8.911 1.598 1.00 60.47 92 PHE A CA 1
ATOM 724 C C . PHE A 1 92 ? 5.748 8.338 2.882 1.00 60.47 92 PHE A C 1
ATOM 726 O O . PHE A 1 92 ? 5.261 8.604 3.983 1.00 60.47 92 PHE A O 1
ATOM 733 N N . SER A 1 93 ? 6.890 7.640 2.781 1.00 54.50 93 SER A N 1
ATOM 734 C CA . SER A 1 93 ? 7.591 7.070 3.952 1.00 54.50 93 SER A CA 1
ATOM 735 C C . SER A 1 93 ? 8.157 8.111 4.925 1.00 54.50 93 SER A C 1
ATOM 737 O O . SER A 1 93 ? 8.328 7.806 6.105 1.00 54.50 93 SER A O 1
ATOM 739 N N . ARG A 1 94 ? 8.406 9.357 4.492 1.00 53.69 94 ARG A N 1
ATOM 740 C CA . ARG A 1 94 ? 8.874 10.438 5.385 1.00 53.69 94 ARG A CA 1
ATOM 741 C C . ARG A 1 94 ? 7.914 10.744 6.539 1.00 53.69 94 ARG A C 1
ATOM 743 O O . ARG A 1 94 ? 8.360 11.230 7.572 1.00 53.69 94 ARG A O 1
ATOM 750 N N . TYR A 1 95 ? 6.628 10.421 6.404 1.00 52.84 95 TYR A N 1
ATOM 751 C CA . TYR A 1 95 ? 5.663 10.565 7.495 1.00 52.84 95 TYR A CA 1
ATOM 752 C C . TYR A 1 95 ? 5.838 9.496 8.596 1.00 52.84 95 TYR A C 1
ATOM 754 O O . TYR A 1 95 ? 5.460 9.725 9.742 1.00 52.84 95 TYR A O 1
ATOM 762 N N . SER A 1 96 ? 6.439 8.341 8.278 1.00 47.47 96 SER A N 1
ATOM 763 C CA . SER A 1 96 ? 6.690 7.250 9.234 1.00 47.47 96 SER A CA 1
ATOM 764 C C . SER A 1 96 ? 7.931 7.477 10.102 1.00 47.47 96 SER A C 1
ATOM 766 O O . SER A 1 96 ? 7.926 7.066 11.257 1.00 47.47 96 SER A O 1
ATOM 768 N N . LEU A 1 97 ? 8.968 8.155 9.592 1.00 48.50 97 LEU A N 1
ATOM 769 C CA . LEU A 1 97 ? 10.199 8.432 10.355 1.00 48.50 97 LEU A CA 1
ATOM 770 C C . LEU A 1 97 ? 9.952 9.338 11.572 1.00 48.50 97 LEU A C 1
ATOM 772 O O . LEU A 1 97 ? 10.649 9.229 12.568 1.00 48.50 97 LEU A O 1
ATOM 776 N N . ILE A 1 98 ? 8.905 10.167 11.531 1.00 50.25 98 ILE A N 1
ATOM 777 C CA . ILE A 1 98 ? 8.478 10.965 12.689 1.00 50.25 98 ILE A CA 1
ATOM 778 C C . ILE A 1 98 ? 7.907 10.059 13.801 1.00 50.25 98 ILE A C 1
ATOM 780 O O . ILE A 1 98 ? 8.035 10.373 14.978 1.00 50.25 98 ILE A O 1
ATOM 784 N N . LYS A 1 99 ? 7.304 8.908 13.458 1.00 49.59 99 LYS A N 1
ATOM 785 C CA . LYS A 1 99 ? 6.675 8.018 14.448 1.00 49.59 99 LYS A CA 1
ATOM 786 C C . LYS A 1 99 ? 7.655 7.152 15.233 1.00 49.59 99 LYS A C 1
ATOM 788 O O . LYS A 1 99 ? 7.364 6.881 16.392 1.00 49.59 99 LYS A O 1
ATOM 793 N N . GLU A 1 100 ? 8.757 6.698 14.634 1.00 51.72 100 GLU A N 1
ATOM 794 C CA . GLU A 1 100 ? 9.774 5.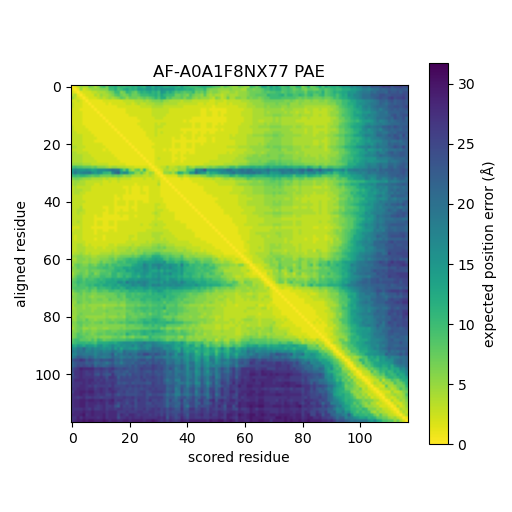929 15.375 1.00 51.72 100 GLU A CA 1
ATOM 795 C C . GLU A 1 100 ? 10.446 6.796 16.445 1.00 51.72 100 GLU A C 1
ATOM 797 O O . GLU A 1 100 ? 10.620 6.346 17.579 1.00 51.72 100 GLU A O 1
ATOM 802 N N . ASP A 1 101 ? 10.712 8.063 16.115 1.00 48.69 101 ASP A N 1
ATOM 803 C CA . ASP A 1 101 ? 11.240 9.036 17.067 1.00 48.69 101 ASP A CA 1
ATOM 804 C C . ASP A 1 101 ? 10.217 9.357 18.172 1.00 48.69 101 ASP A C 1
ATOM 806 O O . ASP A 1 101 ? 10.594 9.393 19.341 1.00 48.69 101 ASP A O 1
ATOM 810 N N . ASP A 1 102 ? 8.925 9.518 17.851 1.00 49.81 102 ASP A N 1
ATOM 811 C CA . ASP A 1 102 ? 7.867 9.803 18.841 1.00 49.81 102 ASP A CA 1
ATOM 812 C C . ASP A 1 102 ? 7.568 8.620 19.782 1.00 49.81 102 ASP A C 1
ATOM 814 O O . ASP A 1 102 ? 7.307 8.824 20.971 1.00 49.81 102 ASP A O 1
ATOM 818 N N . GLU A 1 103 ? 7.602 7.377 19.291 1.00 49.88 103 GLU A N 1
ATOM 819 C CA . GLU A 1 103 ? 7.344 6.178 20.105 1.00 49.88 103 GLU A CA 1
ATOM 820 C C . GLU A 1 103 ? 8.488 5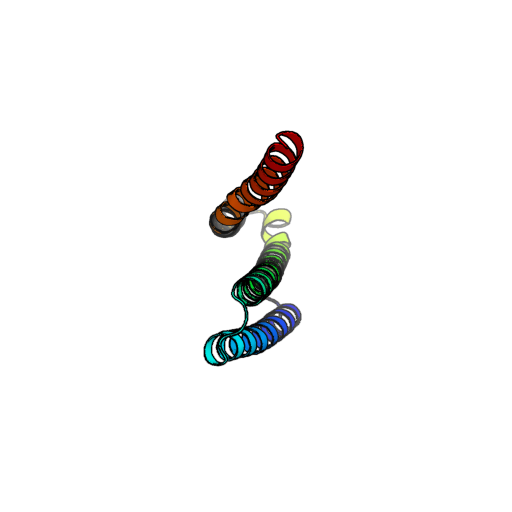.964 21.115 1.00 49.88 103 GLU A C 1
ATOM 822 O O . GLU A 1 103 ? 8.227 5.774 22.306 1.00 49.88 103 GLU A O 1
ATOM 827 N N . GLN A 1 104 ? 9.743 6.172 20.690 1.00 51.50 104 GLN A N 1
ATOM 828 C CA . GLN A 1 104 ? 10.895 6.226 21.598 1.00 51.50 104 GLN A CA 1
ATOM 829 C C . GLN A 1 104 ? 10.862 7.445 22.529 1.00 51.50 104 GLN A C 1
ATOM 831 O O . GLN A 1 104 ? 11.249 7.328 23.694 1.00 51.50 104 GLN A O 1
ATOM 836 N N . LEU A 1 105 ? 10.418 8.623 22.074 1.00 53.00 105 LEU A N 1
ATOM 837 C CA . LEU A 1 105 ? 10.310 9.808 22.935 1.00 53.00 105 LEU A CA 1
ATOM 838 C C . LEU A 1 105 ? 9.292 9.590 24.056 1.00 53.00 105 LEU A C 1
ATOM 840 O O . LEU A 1 105 ? 9.549 9.967 25.198 1.00 53.00 105 LEU A O 1
ATOM 844 N N . THR A 1 106 ? 8.154 8.974 23.737 1.00 53.78 106 THR A N 1
ATOM 845 C CA . THR A 1 106 ? 7.073 8.714 24.694 1.00 53.78 106 THR A CA 1
ATOM 846 C C . THR A 1 106 ? 7.519 7.697 25.743 1.00 53.78 106 THR A C 1
ATOM 848 O O . THR A 1 106 ? 7.374 7.956 26.935 1.00 53.78 106 THR A O 1
ATOM 851 N N . GLU A 1 107 ? 8.165 6.605 25.323 1.00 52.38 107 GLU A N 1
ATOM 852 C CA . GLU A 1 107 ? 8.735 5.599 26.228 1.00 52.38 107 GLU A CA 1
ATOM 853 C C . GLU A 1 107 ? 9.818 6.207 27.144 1.00 52.38 107 GLU A C 1
ATOM 855 O O . GLU A 1 107 ? 9.799 6.021 28.363 1.00 52.38 107 GLU A O 1
ATOM 860 N N . ASN A 1 108 ? 10.701 7.050 26.597 1.00 54.75 108 ASN A N 1
ATOM 861 C CA . ASN A 1 108 ? 11.724 7.758 27.375 1.00 54.75 108 ASN A CA 1
ATOM 862 C C . ASN A 1 108 ? 11.150 8.812 28.344 1.00 54.75 108 ASN A C 1
ATOM 864 O O . ASN A 1 108 ? 11.742 9.063 29.399 1.00 54.75 108 ASN A O 1
ATOM 868 N N . LEU A 1 109 ? 10.030 9.460 28.009 1.00 53.16 109 LEU A N 1
ATOM 869 C CA . LEU A 1 109 ? 9.357 10.424 28.886 1.00 53.16 109 LEU A CA 1
ATOM 870 C C . LEU A 1 109 ? 8.629 9.726 30.042 1.00 53.16 109 LEU A C 1
ATOM 872 O O . LEU A 1 109 ? 8.741 10.199 31.173 1.00 53.16 109 LEU A O 1
ATOM 876 N N . THR A 1 110 ? 7.971 8.591 29.785 1.00 56.69 110 THR A N 1
ATOM 877 C CA . THR A 1 110 ? 7.312 7.766 30.813 1.00 56.69 110 THR A CA 1
ATOM 878 C C . THR A 1 110 ? 8.319 7.221 31.828 1.00 56.69 110 THR A C 1
ATOM 880 O O . THR A 1 110 ? 8.142 7.419 33.031 1.00 56.69 110 THR A O 1
ATOM 883 N N . ILE A 1 111 ? 9.442 6.662 31.362 1.00 59.31 111 ILE A N 1
ATOM 884 C CA . ILE A 1 111 ? 10.524 6.180 32.241 1.00 59.31 111 ILE A CA 1
ATOM 885 C C . ILE A 1 111 ? 11.076 7.325 33.110 1.00 59.31 111 ILE A C 1
ATOM 887 O O . ILE A 1 111 ? 11.319 7.161 34.304 1.00 59.31 111 ILE A O 1
ATOM 891 N N . ARG A 1 112 ? 11.246 8.529 32.547 1.00 55.88 112 ARG A N 1
ATOM 892 C CA . ARG A 1 112 ? 11.749 9.694 33.298 1.00 55.88 112 ARG A CA 1
ATOM 893 C C . ARG A 1 112 ? 10.769 10.243 34.335 1.00 55.88 112 ARG A C 1
ATOM 895 O O . ARG A 1 112 ? 11.238 10.837 35.306 1.00 55.88 112 ARG A O 1
ATOM 902 N N . SER A 1 113 ? 9.457 10.115 34.133 1.00 54.50 113 SER A N 1
ATOM 903 C CA . SER A 1 113 ? 8.465 10.501 35.147 1.00 54.50 113 SER A CA 1
ATOM 904 C C . SER A 1 113 ? 8.402 9.505 36.302 1.00 54.50 113 SER A C 1
ATOM 906 O O . SER A 1 113 ? 8.311 9.938 37.443 1.00 54.50 113 SER A O 1
ATOM 908 N N . GLU A 1 114 ? 8.542 8.206 36.026 1.00 60.34 114 GLU A N 1
ATOM 909 C CA . GLU A 1 114 ? 8.533 7.144 37.047 1.00 60.34 114 GLU A CA 1
ATOM 910 C C . GLU A 1 114 ? 9.809 7.132 37.905 1.00 60.34 114 GLU A C 1
ATOM 912 O O . GLU A 1 114 ? 9.779 6.720 39.056 1.00 60.34 114 GLU A O 1
ATOM 917 N N . MET A 1 115 ? 10.933 7.631 37.381 1.00 53.53 115 MET A N 1
ATOM 918 C CA . MET A 1 115 ? 12.192 7.767 38.131 1.00 53.53 115 MET A CA 1
ATOM 919 C C . MET A 1 115 ? 12.279 9.029 39.013 1.00 53.53 115 MET A C 1
ATOM 921 O O . MET A 1 115 ? 13.315 9.258 39.643 1.00 53.53 115 MET A O 1
ATOM 925 N N . LYS A 1 116 ? 11.259 9.897 38.999 1.00 53.19 116 LYS A N 1
ATOM 926 C CA . LYS A 1 116 ? 11.214 11.147 39.783 1.00 53.19 116 LYS A CA 1
ATOM 927 C C . LYS A 1 116 ? 10.243 11.108 40.972 1.00 53.19 116 LYS A C 1
ATOM 929 O O . LYS A 1 116 ? 10.161 12.115 41.677 1.00 53.19 116 LYS A O 1
ATOM 934 N N . GLU A 1 117 ? 9.562 9.986 41.197 1.00 46.03 117 GLU A N 1
ATOM 935 C CA . GLU A 1 117 ? 8.878 9.635 42.456 1.00 46.03 117 GLU A CA 1
ATOM 936 C C . GLU A 1 117 ? 9.745 8.682 43.290 1.00 46.03 117 GLU A C 1
ATOM 938 O O . GLU A 1 117 ? 9.712 8.812 44.535 1.00 46.03 117 GLU A O 1
#

Radius of gyration: 20.67 Å; Cα contacts (8 Å, |Δi|>4): 44; chains: 1; bounding box: 41×24×70 Å

Foldseek 3Di:
DDPVLVVVLVVLVVVLVVLVVVLVVCVVVVHDPVVSVVSVVVSVVSVLVSLVSVLVVLCVVCVCQLPPDPDPVSNVVSVVVNVVSVVVSVVVCVVVVVVVVVVVVVVVVVVVVVVVD

Mean predicted aligned error: 10.35 Å

Solvent-accessible surface area (backbone atoms only — not comparable to full-atom values): 6601 Å² total; per-residue (Å²): 125,55,71,70,62,49,51,54,47,51,52,50,52,55,50,49,53,54,49,53,54,51,52,52,50,38,60,77,66,72,49,61,66,68,59,53,52,52,52,51,52,52,50,50,59,53,50,52,53,47,54,50,52,53,51,53,42,52,51,63,71,42,45,59,48,60,74,68,53,87,49,66,65,62,28,52,53,53,53,50,54,51,52,51,56,54,50,60,52,51,64,60,54,60,67,53,62,57,49,60,54,48,55,52,48,50,55,55,50,53,55,55,57,66,75,73,114

pLDDT: mean 80.43, std 16.08, range [46.03, 98.38]